Protein AF-A0A161UA12-F1 (afdb_monomer_lite)

Structure (mmCIF, N/CA/C/O backbone):
data_AF-A0A161UA12-F1
#
_entry.id   AF-A0A161UA12-F1
#
loop_
_atom_site.group_PDB
_atom_site.id
_atom_site.type_symbol
_atom_site.label_atom_id
_atom_site.label_alt_id
_atom_site.label_comp_id
_atom_site.label_asym_id
_atom_site.label_entity_id
_atom_site.label_seq_id
_atom_site.pdbx_PDB_ins_code
_atom_site.Cartn_x
_atom_site.Cartn_y
_atom_site.Cartn_z
_atom_site.occupancy
_atom_site.B_iso_or_equiv
_atom_site.auth_seq_id
_atom_site.auth_comp_id
_atom_site.auth_asym_id
_atom_site.auth_atom_id
_atom_site.pdbx_PDB_model_num
ATOM 1 N N . MET A 1 1 ? 6.745 -18.814 -14.468 1.00 60.56 1 MET A N 1
ATOM 2 C CA . MET A 1 1 ? 7.152 -17.561 -15.145 1.00 60.56 1 MET A CA 1
ATOM 3 C C . MET A 1 1 ? 6.214 -16.445 -14.714 1.00 60.56 1 MET A C 1
ATOM 5 O O . MET A 1 1 ? 5.026 -16.714 -14.577 1.00 60.56 1 MET A O 1
ATOM 9 N N . ALA A 1 2 ? 6.720 -15.226 -14.506 1.00 70.38 2 ALA A N 1
ATOM 10 C CA . ALA A 1 2 ? 5.922 -14.068 -14.082 1.00 70.38 2 ALA A CA 1
ATOM 11 C C . ALA A 1 2 ? 4.786 -13.702 -15.065 1.00 70.38 2 A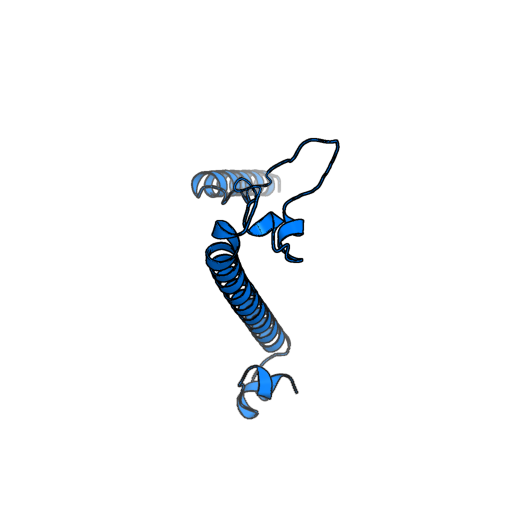LA A C 1
ATOM 13 O O . ALA A 1 2 ? 3.753 -13.177 -14.659 1.00 70.38 2 ALA A O 1
ATOM 14 N N . CYS A 1 3 ? 4.922 -14.073 -16.340 1.00 79.50 3 CYS A N 1
ATOM 15 C CA . CYS A 1 3 ? 3.992 -13.730 -17.418 1.00 79.50 3 CYS A CA 1
ATOM 16 C C . CYS A 1 3 ? 2.568 -14.254 -17.183 1.00 79.50 3 CYS A C 1
ATOM 18 O O . CYS A 1 3 ? 1.611 -13.522 -17.402 1.00 79.50 3 CYS A O 1
ATOM 20 N N . GLY A 1 4 ? 2.418 -15.470 -16.644 1.00 84.75 4 GLY A N 1
ATOM 21 C CA . GLY A 1 4 ? 1.096 -16.026 -16.325 1.00 84.75 4 GLY A CA 1
ATOM 22 C C . GLY A 1 4 ? 0.401 -15.331 -15.150 1.00 84.75 4 GLY A C 1
ATOM 23 O O . GLY A 1 4 ? -0.821 -15.341 -15.073 1.00 84.75 4 GLY A O 1
ATOM 24 N N . ARG A 1 5 ? 1.164 -14.708 -14.242 1.00 84.69 5 ARG A N 1
ATOM 25 C CA . ARG A 1 5 ? 0.614 -13.985 -13.088 1.00 84.69 5 ARG A CA 1
ATOM 26 C C . ARG A 1 5 ? 0.226 -12.547 -13.444 1.00 84.69 5 ARG A C 1
ATOM 28 O O . ARG A 1 5 ? -0.781 -12.063 -12.943 1.00 84.69 5 ARG A O 1
ATOM 35 N N . ILE A 1 6 ? 1.009 -11.905 -14.311 1.00 91.00 6 ILE A N 1
ATOM 36 C CA . ILE A 1 6 ? 0.737 -10.556 -14.830 1.00 91.00 6 ILE A CA 1
ATOM 37 C C . ILE A 1 6 ? -0.346 -10.596 -15.926 1.00 91.00 6 ILE A C 1
ATOM 39 O O . ILE A 1 6 ? -1.076 -9.628 -16.101 1.00 91.00 6 ILE A O 1
ATOM 43 N N . GLY A 1 7 ? -0.491 -11.723 -16.633 1.00 91.06 7 GLY A N 1
ATOM 44 C CA . GLY A 1 7 ? -1.448 -11.878 -17.734 1.00 91.06 7 GLY A CA 1
ATOM 45 C C . GLY A 1 7 ? -0.896 -11.441 -19.093 1.00 91.06 7 GLY A C 1
ATOM 46 O O . GLY A 1 7 ? -1.656 -11.012 -19.955 1.00 91.06 7 GLY A O 1
ATOM 47 N N . LEU A 1 8 ? 0.423 -11.533 -19.292 1.00 90.38 8 LEU A N 1
ATOM 48 C CA . LEU A 1 8 ? 1.071 -11.205 -20.565 1.00 90.38 8 LEU A CA 1
ATOM 49 C C . LEU A 1 8 ? 1.070 -12.421 -21.498 1.00 90.38 8 LEU A C 1
ATOM 51 O O . LEU A 1 8 ? 1.341 -13.543 -21.060 1.00 90.38 8 LEU A O 1
ATOM 55 N N . SER A 1 9 ? 0.809 -12.193 -22.788 1.00 91.31 9 SER A N 1
ATOM 56 C CA . SER A 1 9 ? 0.996 -13.219 -23.817 1.00 91.31 9 SER A CA 1
ATOM 57 C C . SER A 1 9 ? 2.485 -13.493 -24.051 1.00 91.31 9 SER A C 1
ATOM 59 O O . SER A 1 9 ? 3.343 -12.652 -23.774 1.00 91.31 9 SER A O 1
ATOM 61 N N . PHE A 1 10 ? 2.798 -14.688 -24.558 1.00 89.88 10 PHE A N 1
ATOM 62 C CA . PHE A 1 10 ? 4.182 -15.072 -24.844 1.00 89.88 10 PHE A CA 1
ATOM 63 C C . PHE A 1 10 ? 4.803 -14.216 -25.948 1.00 89.88 10 PHE A C 1
ATOM 65 O O . PHE A 1 10 ? 5.930 -13.763 -25.780 1.00 89.88 10 PHE A O 1
ATOM 72 N N . ASP A 1 11 ? 4.063 -13.940 -27.021 1.00 92.19 11 ASP A N 1
ATOM 73 C CA . ASP A 1 11 ? 4.563 -13.124 -28.135 1.00 92.19 11 ASP A CA 1
ATOM 74 C C . ASP A 1 11 ? 4.920 -11.709 -27.661 1.00 92.19 11 ASP A C 1
ATOM 76 O O . ASP A 1 11 ? 6.020 -11.223 -27.905 1.00 92.19 11 ASP A O 1
ATOM 80 N N . TYR A 1 12 ? 4.048 -11.103 -26.849 1.00 91.44 12 TYR A N 1
ATOM 81 C CA . TYR A 1 12 ? 4.285 -9.770 -26.302 1.00 91.44 12 TYR A CA 1
ATOM 82 C C . TYR A 1 12 ? 5.496 -9.721 -25.363 1.00 91.44 12 TYR A C 1
ATOM 84 O O . TYR A 1 12 ? 6.209 -8.725 -25.334 1.00 91.44 12 TYR A O 1
ATOM 92 N N . LEU A 1 13 ? 5.768 -10.789 -24.605 1.00 89.62 13 LEU A N 1
ATOM 93 C CA . LEU A 1 13 ? 6.957 -10.851 -23.754 1.00 89.62 13 LEU A CA 1
ATOM 94 C C . LEU A 1 13 ? 8.250 -10.760 -24.571 1.00 89.62 13 LEU A C 1
ATOM 96 O O . LEU A 1 13 ? 9.179 -10.075 -24.149 1.00 89.62 13 LEU A O 1
ATOM 100 N N . TYR A 1 14 ? 8.322 -11.470 -25.698 1.00 91.38 14 TYR A N 1
ATOM 101 C CA . TYR A 1 14 ? 9.520 -11.488 -26.537 1.00 91.38 14 TYR A CA 1
ATOM 102 C C . TYR A 1 14 ? 9.739 -10.171 -27.290 1.00 91.38 14 TYR A C 1
ATOM 104 O O . TYR A 1 14 ? 10.884 -9.842 -27.594 1.00 91.38 14 TYR A O 1
ATOM 112 N N . ASP A 1 15 ? 8.674 -9.398 -27.513 1.00 95.19 15 ASP A N 1
ATOM 113 C CA . ASP A 1 15 ? 8.747 -8.059 -28.105 1.00 95.19 15 ASP A CA 1
ATOM 114 C C . ASP A 1 15 ? 9.205 -6.977 -27.107 1.00 95.19 15 ASP A C 1
ATOM 116 O O . ASP A 1 15 ? 9.605 -5.880 -27.506 1.00 95.19 15 ASP A O 1
ATOM 120 N N . LEU A 1 16 ? 9.161 -7.256 -25.799 1.00 93.38 16 LEU A N 1
ATOM 121 C CA . LEU A 1 16 ? 9.550 -6.304 -24.762 1.00 93.38 16 LEU A CA 1
ATOM 122 C C . LEU A 1 16 ? 11.060 -6.296 -24.519 1.00 93.38 16 LEU A C 1
ATOM 124 O O . LEU A 1 16 ? 11.725 -7.324 -24.388 1.00 93.38 16 LEU A O 1
ATOM 128 N N . THR A 1 17 ? 11.596 -5.098 -24.305 1.00 95.00 17 THR A N 1
ATOM 129 C CA . THR A 1 17 ? 12.926 -4.950 -23.705 1.00 95.00 17 THR A CA 1
ATOM 130 C C . THR A 1 17 ? 12.890 -5.325 -22.222 1.00 95.00 17 THR A C 1
ATOM 132 O O . THR A 1 17 ? 11.886 -5.123 -21.534 1.00 95.00 17 THR A O 1
ATOM 135 N N . SER A 1 18 ? 14.018 -5.800 -21.685 1.00 91.56 18 SER A N 1
ATOM 136 C CA . SER A 1 18 ? 14.142 -6.149 -20.259 1.00 91.56 18 SER A CA 1
ATOM 137 C C . SER A 1 18 ? 13.724 -5.008 -19.324 1.00 91.56 18 SER A C 1
ATOM 139 O O . SER A 1 18 ? 13.073 -5.246 -18.309 1.00 91.56 18 SER A O 1
ATOM 141 N N . ARG A 1 19 ? 14.032 -3.757 -19.695 1.00 94.25 19 ARG A N 1
ATOM 142 C CA . ARG A 1 19 ? 13.614 -2.557 -18.957 1.00 94.25 19 ARG A CA 1
ATOM 143 C C . ARG A 1 19 ? 12.097 -2.375 -18.960 1.00 94.25 19 ARG A C 1
ATOM 145 O O . ARG A 1 19 ? 11.522 -2.116 -17.911 1.00 94.25 19 ARG A O 1
ATOM 152 N N . GLN A 1 20 ? 11.449 -2.505 -20.118 1.00 94.81 20 GLN A N 1
ATOM 153 C CA . GLN A 1 20 ? 9.991 -2.381 -20.204 1.00 94.81 20 GLN A CA 1
ATOM 154 C C . GLN A 1 20 ? 9.300 -3.475 -19.390 1.00 94.81 20 GLN A C 1
ATOM 156 O O . GLN A 1 20 ? 8.356 -3.185 -18.661 1.00 94.81 20 GLN A O 1
ATOM 161 N N . PHE A 1 21 ? 9.806 -4.708 -19.461 1.00 93.38 21 PHE A N 1
ATOM 162 C CA . PHE A 1 21 ? 9.282 -5.802 -18.656 1.00 93.38 21 PHE A CA 1
ATOM 163 C C . PHE A 1 21 ? 9.434 -5.536 -17.150 1.00 93.38 21 PHE A C 1
ATOM 165 O O . PHE A 1 21 ? 8.463 -5.712 -16.418 1.00 93.38 21 PHE A O 1
ATOM 172 N N . SER A 1 22 ? 10.598 -5.048 -16.697 1.00 93.25 22 SER A N 1
ATOM 173 C CA . SER A 1 22 ? 10.809 -4.665 -15.291 1.00 93.25 22 SER A CA 1
ATOM 174 C C . SER A 1 22 ? 9.802 -3.609 -14.843 1.00 93.25 22 SER A C 1
ATOM 176 O O . SER A 1 22 ? 9.120 -3.807 -13.847 1.00 93.25 22 SER A O 1
ATOM 178 N N . ASN A 1 23 ? 9.623 -2.543 -15.627 1.00 95.25 23 ASN A N 1
ATOM 179 C CA . ASN A 1 23 ? 8.679 -1.475 -15.293 1.00 95.25 23 ASN A CA 1
ATOM 180 C C . ASN A 1 23 ? 7.231 -1.988 -15.180 1.00 95.25 23 ASN A C 1
ATOM 182 O O . ASN A 1 23 ? 6.496 -1.581 -14.282 1.00 95.25 23 ASN A O 1
ATOM 186 N N . ILE A 1 24 ? 6.814 -2.889 -16.081 1.00 94.44 24 ILE A N 1
ATOM 187 C CA . ILE A 1 24 ? 5.486 -3.520 -16.031 1.00 94.44 24 ILE A CA 1
ATOM 188 C C . ILE A 1 24 ? 5.354 -4.383 -14.776 1.00 94.44 24 ILE A C 1
ATOM 190 O O . ILE A 1 24 ? 4.337 -4.317 -14.086 1.00 94.44 24 ILE A O 1
ATOM 194 N N . GLN A 1 25 ? 6.370 -5.193 -14.480 1.00 94.00 25 GLN A N 1
ATOM 195 C CA . GLN A 1 25 ? 6.389 -6.051 -13.302 1.00 94.00 25 GLN A CA 1
ATOM 196 C C . GLN A 1 25 ? 6.306 -5.229 -12.010 1.00 94.00 25 GLN A C 1
ATOM 198 O O . GLN A 1 25 ? 5.517 -5.571 -11.130 1.00 94.00 25 GLN A O 1
ATOM 203 N N . ASP A 1 26 ? 7.066 -4.142 -11.908 1.00 95.50 26 ASP A N 1
ATOM 204 C CA . ASP A 1 26 ? 7.079 -3.263 -10.738 1.00 95.50 26 ASP A CA 1
ATOM 205 C C . ASP A 1 26 ? 5.723 -2.575 -10.551 1.00 95.50 26 ASP A C 1
ATOM 207 O O . ASP A 1 26 ? 5.157 -2.609 -9.457 1.00 95.50 26 ASP A O 1
ATOM 211 N N . GLY A 1 27 ? 5.137 -2.047 -11.631 1.00 95.31 27 GLY A N 1
ATOM 212 C CA . GLY A 1 27 ? 3.793 -1.468 -11.600 1.00 95.31 27 GLY A CA 1
ATOM 213 C C . GLY A 1 27 ? 2.713 -2.483 -11.210 1.00 95.31 27 GLY A C 1
ATOM 214 O O . GLY A 1 27 ? 1.813 -2.171 -10.428 1.00 95.31 27 GLY A O 1
ATOM 215 N N . TRP A 1 28 ? 2.812 -3.721 -11.703 1.00 95.38 28 TRP A N 1
ATOM 216 C CA . TRP A 1 28 ? 1.888 -4.795 -11.337 1.00 95.38 28 TRP A CA 1
ATOM 217 C C . TRP A 1 28 ? 2.015 -5.176 -9.857 1.00 95.38 28 TRP A C 1
ATOM 219 O O . TRP A 1 28 ? 1.001 -5.285 -9.168 1.00 95.38 28 TRP A O 1
ATOM 229 N N . ASN A 1 29 ? 3.243 -5.321 -9.352 1.00 94.12 29 ASN A N 1
ATOM 230 C CA . ASN A 1 29 ? 3.502 -5.617 -7.943 1.00 94.12 29 ASN A CA 1
ATOM 231 C C . ASN A 1 29 ? 2.950 -4.514 -7.031 1.00 94.12 29 ASN A C 1
ATOM 233 O O . ASN A 1 29 ? 2.245 -4.822 -6.072 1.00 94.12 29 ASN A O 1
ATOM 237 N N . ALA A 1 30 ? 3.205 -3.246 -7.363 1.00 95.25 30 ALA A N 1
ATOM 238 C CA . ALA A 1 30 ? 2.704 -2.104 -6.602 1.00 95.25 30 ALA A CA 1
ATOM 239 C C . ALA A 1 30 ? 1.167 -2.068 -6.567 1.00 95.25 30 ALA A C 1
ATOM 241 O O . ALA A 1 30 ? 0.569 -1.870 -5.510 1.00 95.25 30 ALA A O 1
ATOM 242 N N . ASN A 1 31 ? 0.508 -2.326 -7.701 1.00 95.88 31 ASN A N 1
ATOM 243 C CA . ASN A 1 31 ? -0.953 -2.402 -7.760 1.00 95.88 31 ASN A CA 1
ATOM 244 C C . ASN A 1 31 ? -1.499 -3.573 -6.925 1.00 95.88 31 ASN A C 1
ATOM 246 O O . ASN A 1 31 ? -2.471 -3.420 -6.187 1.00 95.88 31 ASN A O 1
ATOM 250 N N . GLN A 1 32 ? -0.860 -4.742 -6.999 1.00 95.00 32 GLN A N 1
ATOM 251 C CA . GLN A 1 32 ? -1.259 -5.911 -6.216 1.00 95.00 32 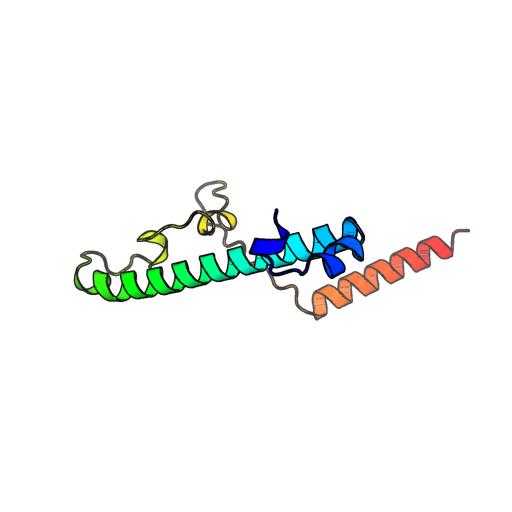GLN A CA 1
ATOM 252 C C . GLN A 1 32 ? -1.102 -5.669 -4.709 1.00 95.00 32 GLN A C 1
ATOM 254 O O . GLN A 1 32 ? -1.960 -6.076 -3.918 1.00 95.00 32 GLN A O 1
ATOM 259 N N . GLU A 1 33 ? -0.020 -5.006 -4.304 1.00 94.94 33 GLU A N 1
ATOM 260 C CA . GLU A 1 33 ? 0.211 -4.605 -2.921 1.00 94.94 33 GLU A CA 1
ATOM 261 C C . GLU A 1 33 ? -0.860 -3.615 -2.455 1.00 94.94 33 GLU A C 1
ATOM 263 O O . GLU A 1 33 ? -1.462 -3.831 -1.404 1.00 94.94 33 GLU A O 1
ATOM 268 N N . LEU A 1 34 ? -1.170 -2.593 -3.260 1.00 95.25 34 LEU A N 1
ATOM 269 C CA . LEU A 1 34 ? -2.222 -1.619 -2.967 1.00 95.25 34 LEU A CA 1
ATOM 270 C C . LEU A 1 34 ? -3.576 -2.306 -2.771 1.00 95.25 34 LEU A C 1
ATOM 272 O O . LEU A 1 34 ? -4.215 -2.101 -1.744 1.00 95.25 34 LEU A O 1
ATOM 276 N N . GLN A 1 35 ? -3.987 -3.177 -3.696 1.00 96.44 35 GLN A N 1
ATOM 277 C CA . GLN A 1 35 ? -5.246 -3.922 -3.581 1.00 96.44 35 GLN A CA 1
ATOM 278 C C . GLN A 1 35 ? -5.295 -4.780 -2.315 1.00 96.44 35 GLN A C 1
ATOM 280 O O . GLN A 1 35 ? -6.318 -4.831 -1.630 1.00 96.44 35 GLN A O 1
ATOM 285 N N . THR A 1 36 ? -4.178 -5.429 -1.983 1.00 95.75 36 THR A N 1
ATOM 286 C CA . THR A 1 36 ? -4.064 -6.244 -0.770 1.00 95.75 36 THR A CA 1
ATOM 287 C C . THR A 1 36 ? -4.222 -5.372 0.472 1.00 95.75 36 THR A C 1
ATOM 289 O O . THR A 1 36 ? -5.050 -5.683 1.327 1.00 95.75 36 THR A O 1
ATOM 292 N N . LYS A 1 37 ? -3.502 -4.246 0.547 1.00 95.44 37 LYS A N 1
ATOM 293 C CA . LYS A 1 37 ? -3.618 -3.277 1.644 1.00 95.44 37 LYS A CA 1
ATOM 294 C C . LYS A 1 37 ? -5.050 -2.763 1.771 1.00 95.44 37 LYS A C 1
ATOM 296 O O . LYS A 1 37 ? -5.624 -2.863 2.847 1.00 95.44 37 LYS A O 1
ATOM 301 N N . THR A 1 38 ? -5.680 -2.322 0.681 1.00 96.12 38 THR A N 1
ATOM 302 C CA . THR A 1 38 ? -7.078 -1.857 0.685 1.00 96.12 38 THR A CA 1
ATOM 303 C C . THR A 1 38 ? -8.046 -2.923 1.200 1.00 96.12 38 THR A C 1
ATOM 305 O O . THR A 1 38 ? -8.914 -2.613 2.014 1.00 96.12 38 THR A O 1
ATOM 308 N N . SER A 1 39 ? -7.898 -4.181 0.776 1.00 97.56 39 SER A N 1
ATOM 309 C CA . SER A 1 39 ? -8.734 -5.281 1.275 1.00 97.56 39 SER A CA 1
ATOM 310 C C . SER A 1 39 ? -8.575 -5.478 2.786 1.00 97.56 39 SER A C 1
ATOM 312 O O . SER A 1 39 ? -9.555 -5.728 3.495 1.00 97.56 39 SER A O 1
ATOM 314 N N . TRP A 1 40 ? -7.351 -5.361 3.297 1.00 96.56 40 TRP A N 1
ATOM 315 C CA . TRP A 1 40 ? -7.074 -5.451 4.727 1.00 96.56 40 TRP A CA 1
ATOM 316 C C . TRP A 1 40 ? -7.614 -4.249 5.503 1.00 96.56 40 TRP A C 1
ATOM 318 O O . TRP A 1 40 ? -8.178 -4.441 6.577 1.00 96.56 40 TRP A O 1
ATOM 328 N N . GLU A 1 41 ? -7.564 -3.042 4.939 1.00 95.88 41 GLU A N 1
ATOM 329 C CA . GLU A 1 41 ? -8.204 -1.856 5.523 1.00 95.88 41 GLU A CA 1
ATOM 330 C C . GLU A 1 41 ? -9.722 -2.007 5.626 1.00 95.88 41 GLU A C 1
ATOM 332 O O . GLU A 1 41 ? -10.314 -1.748 6.672 1.00 95.88 41 GLU A O 1
ATOM 337 N N . GLN A 1 42 ? -10.374 -2.487 4.567 1.00 96.50 42 GLN A N 1
ATOM 338 C CA . GLN A 1 42 ? -11.814 -2.759 4.589 1.00 96.50 42 GLN A CA 1
ATOM 339 C C . GLN A 1 42 ? -12.166 -3.800 5.657 1.00 96.50 42 GLN A C 1
ATOM 341 O O . GLN A 1 42 ? -13.133 -3.636 6.404 1.00 96.50 42 GLN A O 1
ATOM 346 N N . THR A 1 43 ? -11.344 -4.844 5.774 1.00 97.00 43 THR A N 1
ATOM 347 C CA . THR A 1 43 ? -11.497 -5.881 6.802 1.00 97.00 43 THR A CA 1
ATOM 348 C C . THR A 1 43 ? -11.318 -5.302 8.204 1.00 97.00 43 THR A C 1
ATOM 350 O O . THR A 1 43 ? -12.097 -5.621 9.100 1.00 97.00 43 THR A O 1
ATOM 353 N N . ARG A 1 44 ? -10.344 -4.408 8.395 1.00 96.06 44 ARG A N 1
ATOM 354 C CA . ARG A 1 44 ? -10.103 -3.692 9.652 1.00 96.06 44 ARG A CA 1
ATOM 355 C C . ARG A 1 44 ? -11.303 -2.843 10.067 1.00 96.06 44 ARG A C 1
ATOM 357 O O . ARG A 1 44 ? -11.712 -2.899 11.224 1.00 96.06 44 ARG A O 1
ATOM 364 N N . MET A 1 45 ? -11.915 -2.129 9.125 1.00 94.88 45 MET A N 1
ATOM 365 C CA . MET A 1 45 ? -13.132 -1.348 9.376 1.00 94.88 45 MET A CA 1
ATOM 366 C C . MET A 1 45 ? -14.324 -2.239 9.748 1.00 94.88 45 MET A C 1
ATOM 368 O O . MET A 1 45 ? -15.088 -1.912 10.657 1.00 94.88 45 MET A O 1
ATOM 372 N N . LEU A 1 46 ? -14.471 -3.390 9.086 1.00 96.81 46 LEU A N 1
ATOM 373 C CA . LEU A 1 46 ? -15.512 -4.363 9.416 1.00 96.81 46 LEU A CA 1
ATOM 374 C C . LEU A 1 46 ? -15.304 -4.962 10.815 1.00 96.81 46 LEU A C 1
ATOM 376 O O . LEU A 1 46 ? -16.242 -5.033 11.607 1.00 96.81 46 LEU A O 1
ATOM 380 N N . TYR A 1 47 ? -14.074 -5.372 11.121 1.00 95.38 47 TYR A N 1
ATOM 381 C CA . TYR A 1 47 ? -13.675 -5.899 12.425 1.00 95.38 47 TYR A CA 1
ATOM 382 C C . TYR A 1 47 ? -13.993 -4.904 13.547 1.00 95.38 47 TYR A C 1
ATOM 384 O O . TYR A 1 47 ? -14.618 -5.266 14.545 1.00 95.38 47 TYR A O 1
ATOM 392 N N . ASP A 1 48 ? -13.631 -3.638 13.349 1.00 95.00 48 ASP A N 1
ATOM 393 C CA . ASP A 1 48 ? -13.904 -2.555 14.285 1.00 95.00 48 ASP A CA 1
ATOM 394 C C . ASP A 1 48 ? -15.412 -2.368 14.522 1.00 95.00 48 ASP A C 1
ATOM 396 O O . ASP A 1 48 ? -15.856 -2.340 15.670 1.00 95.00 48 ASP A O 1
ATOM 400 N N . ALA A 1 49 ? -16.226 -2.358 13.461 1.00 93.88 49 ALA A N 1
ATOM 401 C CA . ALA A 1 49 ? -17.682 -2.263 13.580 1.00 93.88 49 ALA A CA 1
ATOM 402 C C . ALA A 1 49 ? -18.293 -3.409 14.411 1.00 93.88 49 ALA A C 1
ATOM 404 O O . ALA A 1 49 ? -19.224 -3.184 15.188 1.00 93.88 49 ALA A O 1
ATOM 405 N N . VAL A 1 50 ? -17.757 -4.626 14.278 1.00 95.88 50 VAL A N 1
ATOM 406 C CA . VAL A 1 50 ? -18.242 -5.816 14.994 1.00 95.88 50 VAL A CA 1
ATOM 407 C C . VAL A 1 50 ? -17.792 -5.834 16.457 1.00 95.88 50 VAL A C 1
ATOM 409 O O . VAL A 1 50 ? -18.562 -6.228 17.332 1.00 95.88 50 VAL A O 1
ATOM 412 N N . ILE A 1 51 ? -16.564 -5.407 16.757 1.00 94.56 51 ILE A N 1
ATOM 413 C CA . ILE A 1 51 ? -15.969 -5.558 18.097 1.00 94.56 51 ILE A CA 1
ATOM 414 C C . ILE A 1 51 ? -16.207 -4.358 19.008 1.00 94.56 51 ILE A C 1
ATOM 416 O O . ILE A 1 51 ? -16.254 -4.516 20.230 1.00 94.56 51 ILE A O 1
ATOM 420 N N . ARG A 1 52 ? -16.453 -3.173 18.448 1.00 92.94 52 ARG A N 1
ATOM 421 C CA . ARG A 1 52 ? -16.760 -1.951 19.202 1.00 92.94 52 ARG A CA 1
ATOM 422 C C . ARG A 1 52 ? -17.845 -2.082 20.286 1.00 92.94 52 ARG A C 1
ATOM 424 O O . ARG A 1 52 ? -17.630 -1.522 21.362 1.00 92.94 52 ARG A O 1
ATOM 431 N N . PRO A 1 53 ? -18.970 -2.807 20.109 1.00 93.75 53 PRO A N 1
ATOM 432 C CA . PRO A 1 53 ? -19.936 -3.004 21.197 1.00 93.75 53 PRO A CA 1
ATOM 433 C C . PRO A 1 53 ? -19.417 -3.883 22.347 1.00 93.75 53 PRO A C 1
ATOM 435 O O . PRO A 1 53 ? -19.941 -3.798 23.456 1.00 93.75 53 PRO A O 1
ATOM 438 N N . HIS A 1 54 ? -18.395 -4.706 22.107 1.00 93.88 54 HIS A N 1
ATOM 439 C CA . HIS A 1 54 ? -17.835 -5.654 23.075 1.00 93.88 54 HIS A CA 1
ATOM 440 C C . HIS A 1 54 ? -16.556 -5.147 23.761 1.00 93.88 54 HIS A C 1
ATOM 442 O O . HIS A 1 54 ? -16.069 -5.773 24.705 1.00 93.88 54 HIS A O 1
ATOM 448 N N . LEU A 1 55 ? -16.017 -4.009 23.321 1.00 92.00 55 LEU A N 1
ATOM 449 C CA . LEU A 1 55 ? -14.855 -3.368 23.927 1.00 92.00 55 LEU A CA 1
ATOM 450 C C . LEU A 1 55 ? -15.233 -2.620 25.210 1.00 92.00 55 LEU A C 1
ATOM 452 O O . LEU A 1 55 ? -16.162 -1.811 25.232 1.00 92.00 55 LEU A O 1
ATOM 456 N N . LYS A 1 56 ? -14.460 -2.863 26.277 1.00 88.50 56 LYS A N 1
ATOM 457 C CA . LYS A 1 56 ? -14.539 -2.086 27.527 1.00 88.50 56 LYS A CA 1
ATOM 458 C C . LYS A 1 56 ? -14.070 -0.646 27.306 1.00 88.50 56 LYS A C 1
ATOM 460 O O . LYS A 1 56 ? -14.756 0.287 27.708 1.00 88.50 56 LYS A O 1
ATOM 465 N N . ASP A 1 57 ? -12.953 -0.492 26.595 1.00 86.06 57 ASP A N 1
ATOM 466 C CA 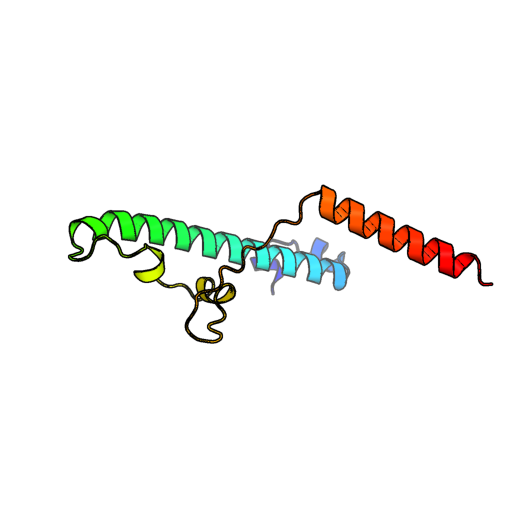. ASP A 1 57 ? -12.379 0.803 26.232 1.00 86.06 57 ASP A CA 1
ATOM 467 C C . ASP A 1 57 ? -12.741 1.150 24.789 1.00 86.06 57 ASP A C 1
ATOM 469 O O . ASP A 1 57 ? -12.209 0.568 23.844 1.00 86.06 57 ASP A O 1
ATOM 473 N N . LYS A 1 58 ? -13.644 2.118 24.615 1.00 84.00 58 LYS A N 1
ATOM 474 C CA . LYS A 1 58 ? -14.135 2.550 23.293 1.00 84.00 58 LYS A CA 1
ATOM 475 C C . LYS A 1 58 ? -13.256 3.598 22.607 1.00 84.00 58 LYS A C 1
ATOM 477 O O . LYS A 1 58 ? -13.544 3.973 21.479 1.00 84.00 58 LYS A O 1
ATOM 482 N N . ASN A 1 59 ? -12.201 4.057 23.279 1.00 86.88 59 ASN A N 1
ATOM 483 C CA . ASN A 1 59 ? -11.306 5.100 22.772 1.00 86.88 59 ASN A CA 1
ATOM 484 C C . ASN A 1 59 ? -10.163 4.550 21.900 1.00 86.88 59 ASN A C 1
ATOM 486 O O . ASN A 1 59 ? -9.413 5.340 21.340 1.00 86.88 59 ASN A O 1
ATOM 490 N N . LYS A 1 60 ? -10.001 3.221 21.802 1.00 86.75 60 LYS A N 1
ATOM 491 C CA . LYS A 1 60 ? -8.960 2.606 20.966 1.00 86.75 60 LYS A CA 1
ATOM 492 C C . LYS A 1 60 ? -9.300 2.762 19.488 1.00 86.75 60 LYS A C 1
ATOM 494 O O . LYS A 1 60 ? -10.435 2.495 19.088 1.00 86.75 60 LYS A O 1
ATOM 499 N N . SER A 1 61 ? -8.316 3.160 18.686 1.00 87.44 61 SER A N 1
ATOM 500 C CA . SER A 1 61 ? -8.470 3.246 17.237 1.00 87.44 61 SER A CA 1
ATOM 501 C C . SER A 1 61 ? -8.488 1.851 16.609 1.00 87.44 61 SER A C 1
ATOM 503 O O . SER A 1 61 ? -7.916 0.903 17.148 1.00 87.44 61 SER A O 1
ATOM 505 N N . ALA A 1 62 ? -9.093 1.718 15.427 1.00 89.12 62 ALA A N 1
ATOM 506 C CA . ALA A 1 62 ? -9.070 0.470 14.663 1.00 89.12 62 ALA A CA 1
ATOM 507 C C . ALA A 1 62 ? -7.632 0.006 14.345 1.00 89.12 62 ALA A C 1
ATOM 509 O O . ALA A 1 62 ? -7.380 -1.197 14.289 1.00 89.12 62 ALA A O 1
ATOM 510 N N . ARG A 1 63 ? -6.688 0.950 14.196 1.00 89.69 63 ARG A N 1
ATOM 511 C CA . ARG A 1 63 ? -5.256 0.664 13.992 1.00 89.69 63 ARG A CA 1
ATOM 512 C C . ARG A 1 63 ? -4.590 0.050 15.225 1.00 89.69 63 ARG A C 1
ATOM 514 O O . ARG A 1 63 ? -3.815 -0.885 15.084 1.00 89.69 63 ARG A O 1
ATOM 521 N N . ASP A 1 64 ? -4.964 0.500 16.422 1.00 89.06 64 ASP A N 1
ATOM 522 C CA . ASP A 1 64 ? -4.442 -0.054 17.682 1.00 89.06 64 ASP A CA 1
ATOM 523 C C . ASP A 1 64 ? -4.977 -1.468 17.942 1.00 89.06 64 ASP A C 1
ATOM 525 O O . ASP A 1 64 ? -4.336 -2.290 18.596 1.00 89.06 64 ASP A O 1
ATOM 529 N N . LEU A 1 65 ? -6.199 -1.738 17.473 1.00 89.81 65 LEU A N 1
ATOM 530 C CA . LEU A 1 65 ? -6.861 -3.029 17.640 1.00 89.81 65 LEU A CA 1
ATOM 531 C C . LEU A 1 65 ? -6.355 -4.081 16.647 1.00 89.81 65 LEU A C 1
ATOM 533 O O . LEU A 1 65 ? -6.320 -5.263 16.987 1.00 89.81 65 LEU A O 1
ATOM 537 N N . LEU A 1 66 ? -6.009 -3.659 15.430 1.00 91.88 66 LEU A N 1
ATOM 538 C CA . LEU A 1 66 ? -5.534 -4.519 14.352 1.00 91.88 66 LEU A CA 1
ATOM 539 C C . LEU A 1 66 ? -4.350 -3.837 13.631 1.00 91.88 66 LEU A C 1
ATOM 541 O O . LEU A 1 66 ? -4.553 -3.196 12.590 1.00 91.88 66 LEU A O 1
ATOM 545 N N . PRO A 1 67 ? -3.132 -3.946 14.196 1.00 91.62 67 PRO A N 1
ATOM 546 C CA . PRO A 1 67 ? -1.940 -3.332 13.626 1.00 91.62 67 PRO A CA 1
ATOM 547 C C . PRO A 1 67 ? -1.471 -4.100 12.388 1.00 91.62 67 PRO A C 1
ATOM 549 O O . PRO A 1 67 ? -1.405 -5.335 12.394 1.00 91.62 67 PRO A O 1
ATOM 552 N N . PHE A 1 68 ? -1.127 -3.371 11.329 1.00 92.69 68 PHE A N 1
ATOM 553 C CA . PHE A 1 68 ? -0.559 -3.926 10.105 1.00 92.69 68 PHE A CA 1
ATOM 554 C C . PHE A 1 68 ? 0.895 -3.489 9.912 1.00 92.69 68 PHE A C 1
ATOM 556 O O . PHE A 1 68 ? 1.276 -2.405 10.345 1.00 92.69 68 PHE A O 1
ATOM 563 N N . PRO A 1 69 ? 1.712 -4.287 9.197 1.00 88.00 69 PRO A N 1
ATOM 564 C CA . PRO A 1 69 ? 3.138 -3.997 9.030 1.00 88.00 69 PRO A CA 1
ATOM 565 C C . PRO A 1 69 ? 3.419 -2.684 8.285 1.00 88.00 69 PRO A C 1
ATOM 567 O O . PRO A 1 69 ? 4.521 -2.162 8.373 1.00 88.00 69 PRO A O 1
ATOM 570 N N . TRP A 1 70 ? 2.442 -2.144 7.547 1.00 86.88 70 TRP A N 1
ATOM 571 C CA . TRP A 1 70 ? 2.582 -0.862 6.853 1.00 86.88 70 TRP A CA 1
ATOM 572 C C . TRP A 1 70 ? 2.118 0.352 7.662 1.00 86.88 70 TRP A C 1
ATOM 574 O O . TRP A 1 70 ? 2.273 1.470 7.177 1.00 86.88 70 TRP A O 1
ATOM 584 N N . ASP A 1 71 ? 1.574 0.164 8.866 1.00 85.94 71 ASP A N 1
ATOM 585 C CA . ASP A 1 71 ? 1.246 1.281 9.758 1.00 85.94 71 ASP A CA 1
ATOM 586 C C . ASP A 1 71 ? 2.515 1.848 10.438 1.00 85.94 71 ASP A C 1
ATOM 588 O O . ASP A 1 71 ? 2.563 3.032 10.767 1.00 85.94 71 ASP A O 1
ATOM 592 N N . ASP A 1 72 ? 3.572 1.036 10.569 1.00 75.19 72 ASP A N 1
ATOM 593 C CA . ASP A 1 72 ? 4.839 1.410 11.221 1.00 75.19 72 ASP A CA 1
ATOM 594 C C . ASP A 1 72 ? 5.727 2.322 10.356 1.00 75.19 72 ASP A C 1
ATOM 596 O O . ASP A 1 72 ? 6.633 2.989 10.856 1.00 75.19 72 ASP A O 1
ATOM 600 N N . HIS A 1 73 ? 5.470 2.403 9.047 1.00 56.72 73 HIS A N 1
ATOM 601 C CA . HIS A 1 73 ? 6.284 3.201 8.123 1.00 56.72 73 HIS A CA 1
ATOM 602 C C . HIS A 1 73 ? 6.068 4.722 8.237 1.00 56.72 73 HIS A C 1
ATOM 604 O O . HIS A 1 73 ? 6.707 5.471 7.503 1.00 56.72 73 HIS A O 1
ATOM 610 N N . GLY A 1 74 ? 5.210 5.179 9.155 1.00 49.03 74 GLY A N 1
ATOM 611 C CA . GLY A 1 74 ? 4.985 6.598 9.457 1.00 49.03 74 GLY A CA 1
ATOM 612 C C . GLY A 1 74 ? 5.272 7.001 10.907 1.00 49.03 74 GLY A C 1
ATOM 613 O O . GLY A 1 74 ? 5.021 8.147 11.264 1.00 49.03 74 GLY A O 1
ATOM 614 N N . LEU A 1 75 ? 5.769 6.085 11.747 1.00 46.69 75 LEU A N 1
ATOM 615 C CA . LEU A 1 75 ? 6.038 6.339 13.165 1.00 46.69 75 LEU A CA 1
ATOM 616 C C . LEU A 1 75 ? 7.490 5.987 13.494 1.00 46.69 75 LEU A C 1
ATOM 618 O O . LEU A 1 75 ? 7.803 4.874 13.913 1.00 46.69 75 LEU A O 1
ATOM 622 N N . GLN A 1 76 ? 8.394 6.954 13.338 1.00 40.31 76 GLN A N 1
ATOM 623 C CA . GLN A 1 76 ? 9.669 6.887 14.046 1.00 40.31 76 GLN A CA 1
ATOM 624 C C . GLN A 1 76 ? 9.438 7.379 15.475 1.00 40.31 76 GLN A C 1
ATOM 626 O O . GLN A 1 76 ? 9.166 8.553 15.701 1.00 40.31 76 GLN A O 1
ATOM 631 N N . ILE A 1 77 ? 9.537 6.472 16.449 1.00 45.16 77 ILE A N 1
ATOM 632 C CA . ILE A 1 77 ? 9.660 6.857 17.856 1.00 45.16 77 ILE A CA 1
ATOM 633 C C . ILE A 1 77 ? 11.115 7.279 18.067 1.00 45.16 77 ILE A C 1
ATOM 635 O O . ILE A 1 77 ? 11.982 6.457 18.362 1.00 45.16 77 ILE A O 1
ATOM 639 N N . CYS A 1 78 ? 11.384 8.563 17.891 1.00 39.25 78 CYS A N 1
ATOM 640 C CA . CYS A 1 78 ? 12.535 9.237 18.470 1.00 39.25 78 CYS A CA 1
ATOM 641 C C . CYS A 1 78 ? 12.020 10.008 19.694 1.00 39.25 78 CYS A C 1
ATOM 643 O O . CYS A 1 78 ? 11.210 10.913 19.563 1.00 39.25 78 CYS A O 1
ATOM 645 N N . ASP A 1 79 ? 12.441 9.586 20.889 1.00 41.50 79 ASP A N 1
ATOM 646 C CA . ASP A 1 79 ? 12.215 10.268 22.170 1.00 41.50 79 ASP A CA 1
ATOM 647 C C . ASP A 1 79 ? 10.756 10.625 22.529 1.00 41.50 79 ASP A C 1
ATOM 649 O O . ASP A 1 79 ? 10.366 11.781 22.489 1.00 41.50 79 ASP A O 1
ATOM 653 N N . ASN A 1 80 ? 9.973 9.637 22.993 1.00 53.06 80 ASN A N 1
ATOM 654 C CA . ASN A 1 80 ? 8.709 9.793 23.752 1.00 53.06 80 ASN A CA 1
ATOM 655 C C . ASN A 1 80 ? 7.610 10.736 23.206 1.00 53.06 80 ASN A C 1
ATOM 657 O O . ASN A 1 80 ? 6.585 10.904 23.868 1.00 53.06 80 ASN A O 1
ATOM 661 N N . GLU A 1 81 ? 7.748 11.277 22.003 1.00 49.66 81 GLU A N 1
ATOM 662 C CA . GLU A 1 81 ? 6.739 12.086 21.336 1.00 49.66 81 GLU A CA 1
ATOM 663 C C . GLU A 1 81 ? 6.420 11.478 19.969 1.00 49.66 81 GLU A C 1
ATOM 665 O O . GLU A 1 81 ? 7.296 11.109 19.190 1.00 49.66 81 GLU A O 1
ATOM 670 N N . VAL A 1 82 ? 5.124 11.327 19.695 1.00 44.47 82 VAL A N 1
ATOM 671 C CA . VAL A 1 82 ? 4.627 10.846 18.406 1.00 44.47 82 VAL A CA 1
ATOM 672 C C . VAL A 1 82 ? 4.764 11.986 17.401 1.00 44.47 82 VAL A C 1
ATOM 674 O O . VAL A 1 82 ? 3.979 12.934 17.444 1.00 44.47 82 VAL A O 1
ATOM 677 N N . GLN A 1 83 ? 5.737 11.905 16.492 1.00 43.38 83 GLN A N 1
ATOM 678 C CA . GLN A 1 83 ? 5.755 12.772 15.318 1.00 43.38 83 GLN A CA 1
ATOM 679 C C . GLN A 1 83 ? 4.875 12.165 14.227 1.00 43.38 83 GLN A C 1
ATOM 681 O O . GLN A 1 83 ? 5.128 11.068 13.732 1.00 43.38 83 GLN A O 1
ATOM 686 N N . ILE A 1 84 ? 3.815 12.889 13.873 1.00 47.12 84 ILE A N 1
ATOM 687 C CA . ILE A 1 84 ? 3.013 12.609 12.688 1.00 47.12 84 ILE A CA 1
ATOM 688 C C . ILE A 1 84 ? 3.847 13.081 11.498 1.00 47.12 84 ILE A C 1
ATOM 690 O O . ILE A 1 84 ? 3.973 14.280 11.263 1.00 47.12 84 ILE A O 1
ATOM 694 N N . CYS A 1 85 ? 4.455 12.150 10.767 1.00 45.72 85 CYS A N 1
ATOM 695 C CA . CYS A 1 85 ? 4.955 12.445 9.432 1.00 45.72 85 CYS A CA 1
ATOM 696 C C . CYS A 1 85 ? 3.760 12.377 8.487 1.00 45.72 85 CYS A C 1
ATOM 698 O O . CYS A 1 85 ? 3.487 11.338 7.880 1.00 45.72 85 CYS A O 1
ATOM 700 N N . ASP A 1 86 ? 3.014 13.474 8.399 1.00 41.97 86 ASP A N 1
ATOM 701 C CA . ASP A 1 86 ? 2.165 13.678 7.241 1.00 41.97 86 ASP A CA 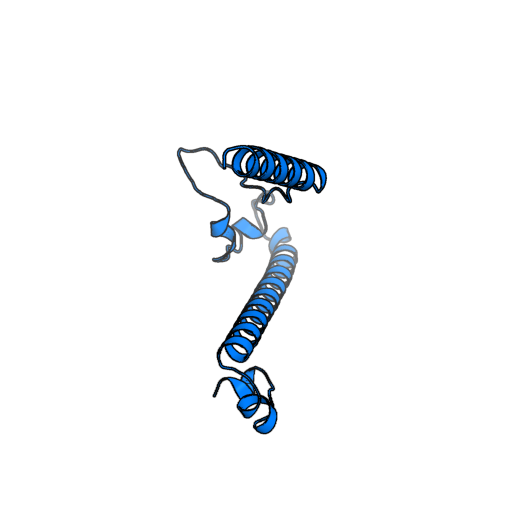1
ATOM 702 C C . ASP A 1 86 ? 3.098 13.597 6.028 1.00 41.97 86 ASP A C 1
ATOM 704 O O . ASP A 1 86 ? 4.117 14.288 5.964 1.00 41.97 86 ASP A O 1
ATOM 708 N N . ASN A 1 87 ? 2.805 12.699 5.083 1.00 52.56 87 ASN A N 1
ATOM 709 C CA . ASN A 1 87 ? 3.301 12.908 3.733 1.00 52.56 87 ASN A CA 1
ATOM 710 C C . ASN A 1 87 ? 2.667 14.230 3.309 1.00 52.56 87 ASN A C 1
ATOM 712 O O . ASN A 1 87 ? 1.510 14.240 2.891 1.00 52.56 87 ASN A O 1
ATOM 716 N N . GLU A 1 88 ? 3.380 15.335 3.514 1.00 53.94 88 GLU A N 1
ATOM 717 C CA . GLU A 1 88 ? 3.064 16.607 2.893 1.00 53.94 88 GLU A CA 1
ATOM 718 C C . GLU A 1 88 ? 3.022 16.309 1.397 1.00 53.94 88 GLU A C 1
ATOM 720 O O . GLU A 1 88 ? 4.049 16.146 0.733 1.00 53.94 88 GLU A O 1
ATOM 725 N N . GLU A 1 89 ? 1.810 16.156 0.865 1.00 55.66 89 GLU A N 1
ATOM 726 C CA . GLU A 1 89 ? 1.561 16.424 -0.537 1.00 55.66 89 GLU A CA 1
ATOM 727 C C . GLU A 1 89 ? 1.986 17.879 -0.726 1.00 55.66 89 GLU A C 1
ATOM 729 O O . GLU A 1 89 ? 1.206 18.792 -0.462 1.00 55.66 89 GLU A O 1
ATOM 734 N N . LEU A 1 90 ? 3.267 18.080 -1.067 1.00 58.97 90 LEU A N 1
ATOM 735 C CA . LEU A 1 90 ? 3.829 19.391 -1.363 1.00 58.97 90 LEU A CA 1
ATOM 736 C C . LEU A 1 90 ? 2.853 20.076 -2.303 1.00 58.97 90 LEU A C 1
ATOM 738 O O . LEU A 1 90 ? 2.539 19.545 -3.378 1.00 58.97 90 LEU A O 1
ATOM 742 N N . SER A 1 91 ? 2.341 21.221 -1.858 1.00 65.25 91 SER A N 1
ATOM 743 C CA . SER A 1 91 ? 1.387 21.985 -2.637 1.00 65.25 91 SER A CA 1
ATOM 744 C C . SER A 1 91 ? 2.007 22.256 -4.004 1.00 65.25 91 SER A C 1
ATOM 746 O O . SER A 1 91 ? 3.226 22.387 -4.147 1.00 65.25 91 SER A O 1
ATOM 748 N N . PHE A 1 92 ? 1.173 22.357 -5.035 1.00 63.91 92 PHE A N 1
ATOM 749 C CA . PHE A 1 92 ? 1.627 22.729 -6.376 1.00 63.91 92 PHE A CA 1
ATOM 750 C C . PHE A 1 92 ? 2.510 23.996 -6.351 1.00 63.91 92 PHE A C 1
ATOM 752 O O . PHE A 1 92 ? 3.474 24.104 -7.108 1.00 63.91 92 PHE A O 1
ATOM 759 N N . GLU A 1 93 ? 2.224 24.903 -5.415 1.00 76.06 93 GLU A N 1
ATOM 760 C CA . GLU A 1 93 ? 2.968 26.139 -5.160 1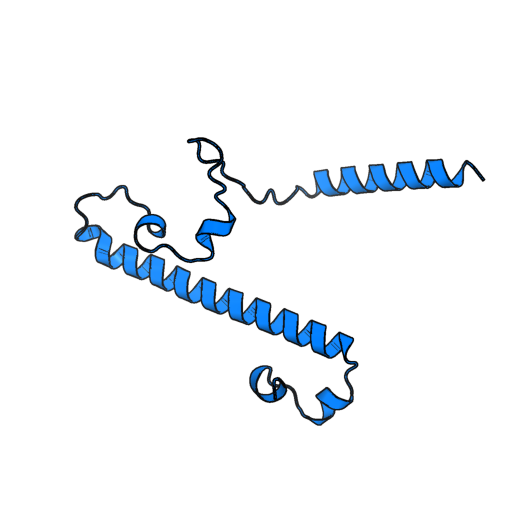.00 76.06 93 GLU A CA 1
ATOM 761 C C . GLU A 1 93 ? 4.416 25.885 -4.702 1.00 76.06 93 GLU A C 1
ATOM 763 O O . GLU A 1 93 ? 5.341 26.537 -5.193 1.00 76.06 93 GLU A O 1
ATOM 768 N N . ASP A 1 94 ? 4.642 24.892 -3.838 1.00 77.00 94 ASP A N 1
ATOM 769 C CA . ASP A 1 94 ? 5.978 24.529 -3.346 1.00 77.00 94 ASP A CA 1
ATOM 770 C C . ASP A 1 94 ? 6.821 23.887 -4.451 1.00 77.00 94 ASP A C 1
ATOM 772 O O . ASP A 1 94 ? 8.035 24.094 -4.558 1.00 77.00 94 ASP A O 1
ATOM 776 N N . MET A 1 95 ? 6.162 23.125 -5.325 1.00 76.31 95 MET A N 1
ATOM 777 C CA . MET A 1 95 ? 6.803 22.529 -6.488 1.00 76.31 95 MET A CA 1
ATOM 778 C C . MET A 1 95 ? 7.227 23.613 -7.487 1.00 76.31 95 MET A C 1
ATOM 780 O O . MET A 1 95 ? 8.361 23.590 -7.964 1.00 76.31 95 MET A O 1
ATOM 784 N N . GLU A 1 96 ? 6.365 24.595 -7.760 1.00 83.38 96 GLU A N 1
ATOM 785 C CA . GLU A 1 96 ? 6.673 25.723 -8.647 1.00 83.38 96 GLU A CA 1
ATOM 786 C C . GLU A 1 96 ? 7.834 26.578 -8.112 1.00 83.38 96 GLU A C 1
ATOM 788 O O . GLU A 1 96 ? 8.701 26.997 -8.884 1.00 83.38 96 GLU A O 1
ATOM 793 N N . ALA A 1 97 ? 7.896 26.793 -6.794 1.00 88.62 97 ALA A N 1
ATOM 794 C CA . ALA A 1 97 ? 9.007 27.492 -6.150 1.00 88.62 97 ALA A CA 1
ATOM 795 C C . ALA A 1 97 ? 10.341 26.763 -6.372 1.00 88.62 97 ALA A C 1
ATOM 797 O O . ALA A 1 97 ? 11.328 27.383 -6.772 1.00 88.62 97 ALA A O 1
ATOM 798 N N . ARG A 1 98 ? 10.349 25.435 -6.211 1.00 87.81 98 ARG A N 1
ATOM 799 C CA . ARG A 1 98 ? 11.542 24.607 -6.416 1.00 87.81 98 ARG A CA 1
ATOM 800 C C . ARG A 1 98 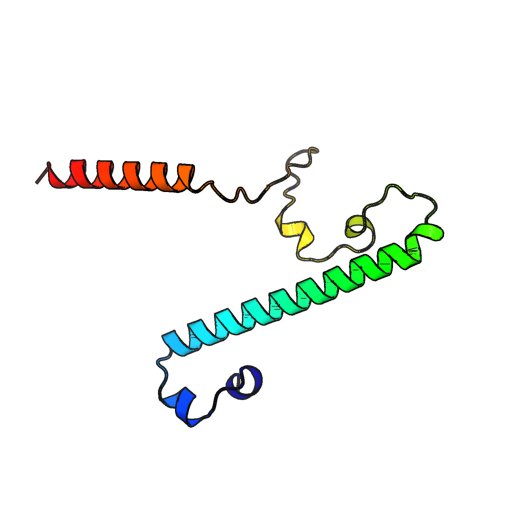? 12.035 24.627 -7.866 1.00 87.81 98 ARG A C 1
ATOM 802 O O . ARG A 1 98 ? 13.238 24.710 -8.096 1.00 87.81 98 ARG A O 1
ATOM 809 N N . TRP A 1 99 ? 11.133 24.572 -8.846 1.00 81.69 99 TRP A N 1
ATOM 810 C CA . TRP A 1 99 ? 11.514 24.637 -10.265 1.00 81.69 99 TRP A CA 1
ATOM 811 C C . TRP A 1 99 ? 12.083 26.006 -10.653 1.00 81.69 99 TRP A C 1
ATOM 813 O O . TRP A 1 99 ? 13.101 26.060 -11.337 1.00 81.69 99 TRP A O 1
ATOM 823 N N . LYS A 1 100 ? 11.509 27.105 -10.143 1.00 87.44 100 LYS A N 1
ATOM 824 C CA . LYS A 1 100 ? 12.063 28.459 -10.344 1.00 87.44 100 LYS A CA 1
ATOM 825 C C . LYS A 1 100 ? 13.472 28.605 -9.772 1.00 87.44 100 LYS A C 1
ATOM 827 O O . LYS A 1 100 ? 14.290 29.335 -10.327 1.00 87.44 100 LYS A O 1
ATOM 832 N N . GLU A 1 101 ? 13.750 27.933 -8.661 1.00 90.06 101 GLU A N 1
ATOM 833 C CA . GLU A 1 101 ? 15.063 27.951 -8.020 1.00 90.06 101 GLU A CA 1
ATOM 834 C C . GLU A 1 101 ? 16.104 27.162 -8.829 1.00 90.06 101 GLU A C 1
ATOM 836 O O . GLU A 1 101 ? 17.216 27.648 -9.034 1.00 90.06 101 GLU A O 1
ATOM 841 N N . ILE A 1 102 ? 15.719 26.004 -9.375 1.00 86.25 102 ILE A N 1
ATOM 842 C CA . ILE A 1 102 ? 16.555 25.211 -10.290 1.00 86.25 102 ILE A CA 1
ATOM 843 C C . ILE A 1 102 ? 16.872 26.004 -11.564 1.00 86.25 102 ILE A C 1
ATOM 845 O O . ILE A 1 102 ? 18.037 26.094 -11.943 1.00 86.25 102 ILE A O 1
ATOM 849 N N . ASP A 1 103 ? 15.875 26.635 -12.187 1.00 85.06 103 ASP A N 1
ATOM 850 C CA . ASP A 1 103 ? 16.080 27.440 -13.401 1.00 85.06 103 ASP A CA 1
ATOM 851 C C . ASP A 1 103 ? 17.034 28.615 -13.156 1.00 85.06 103 ASP A C 1
ATOM 853 O O . ASP A 1 103 ? 17.852 28.963 -14.012 1.00 85.06 103 ASP A O 1
ATOM 857 N N . LYS A 1 104 ? 16.976 29.208 -11.958 1.00 84.75 104 LYS A N 1
ATOM 858 C CA . LYS A 1 104 ? 17.903 30.263 -11.556 1.00 84.75 104 LYS A CA 1
ATOM 859 C C . LYS A 1 104 ? 19.335 29.739 -11.432 1.00 84.75 104 LYS A C 1
ATOM 861 O O . LYS A 1 104 ? 20.242 30.377 -11.959 1.00 84.75 104 LYS A O 1
ATOM 866 N N . MET A 1 105 ? 19.534 28.580 -10.803 1.00 75.88 105 MET A N 1
ATOM 867 C CA . MET A 1 105 ? 20.859 27.957 -10.689 1.00 75.88 105 MET A CA 1
ATOM 868 C C . MET A 1 105 ? 21.451 27.620 -12.062 1.00 75.88 105 MET A C 1
ATOM 870 O O . MET A 1 105 ? 22.606 27.944 -12.322 1.00 75.88 105 MET A O 1
ATOM 874 N N . VAL A 1 106 ? 20.644 27.073 -12.975 1.00 78.69 106 VAL A N 1
ATOM 875 C CA . VAL A 1 106 ? 21.073 26.768 -14.352 1.00 78.69 106 VAL A CA 1
ATOM 876 C C . VAL A 1 106 ? 21.471 28.044 -15.107 1.00 78.69 106 VAL A C 1
ATOM 878 O O . VAL A 1 106 ? 22.487 28.069 -15.796 1.00 78.69 106 VAL A O 1
ATOM 881 N N . SER A 1 107 ? 20.736 29.146 -14.919 1.00 69.12 107 SER A N 1
ATOM 882 C CA . SER A 1 107 ? 21.064 30.432 -15.554 1.00 69.12 107 SER A CA 1
ATOM 883 C C . SER A 1 107 ? 22.363 31.074 -15.046 1.00 69.12 107 SER A C 1
ATOM 885 O O . SER A 1 107 ? 23.007 31.830 -15.774 1.00 69.12 107 SER A O 1
ATOM 887 N N . GLU A 1 108 ? 22.753 30.786 -13.801 1.00 69.44 108 GLU A N 1
ATOM 888 C CA . GLU A 1 108 ? 23.999 31.273 -13.201 1.00 69.44 108 GLU A CA 1
ATOM 889 C C . GLU A 1 108 ? 25.205 30.425 -13.644 1.00 69.44 108 GLU A C 1
ATOM 891 O O . GLU A 1 108 ? 26.298 30.967 -13.818 1.00 69.44 108 GLU A O 1
ATOM 896 N N . GLU A 1 109 ? 25.003 29.131 -13.909 1.00 66.69 109 GLU A N 1
ATOM 897 C CA . GLU A 1 109 ? 26.026 28.223 -14.447 1.00 66.69 109 GLU A CA 1
ATOM 898 C C . GLU A 1 109 ? 26.351 28.504 -15.929 1.00 66.69 109 GLU A C 1
ATOM 900 O O . GLU A 1 109 ? 27.523 28.484 -16.309 1.00 66.69 109 GLU A O 1
ATOM 905 N N . ASP A 1 110 ? 25.358 28.870 -16.749 1.00 56.78 110 ASP A N 1
ATOM 906 C CA . ASP A 1 110 ? 25.548 29.200 -18.176 1.00 56.78 110 ASP A CA 1
ATOM 907 C C . ASP A 1 110 ? 26.176 30.590 -18.424 1.00 56.78 110 ASP A C 1
ATOM 909 O O . ASP A 1 110 ? 26.665 30.875 -19.518 1.00 56.78 110 ASP A O 1
ATOM 913 N N . CYS A 1 111 ? 26.200 31.470 -17.416 1.00 58.62 111 CYS A N 1
ATOM 914 C CA . CYS A 1 111 ? 26.805 32.810 -17.501 1.00 58.62 111 CYS A CA 1
ATOM 915 C C . CYS A 1 111 ? 28.310 32.823 -17.152 1.00 58.62 111 CYS A C 1
ATOM 917 O O . CYS A 1 111 ? 28.959 33.868 -17.243 1.00 58.62 111 CYS A O 1
ATOM 919 N N . GLY A 1 112 ? 28.856 31.682 -16.717 1.00 60.38 112 GLY A N 1
ATOM 920 C CA . GLY A 1 112 ? 30.235 31.526 -16.247 1.00 60.38 112 GLY A CA 1
ATOM 921 C C . GLY A 1 112 ? 31.207 30.845 -17.219 1.00 60.38 112 GLY A C 1
ATOM 922 O O . GLY A 1 112 ? 32.330 30.555 -16.800 1.00 60.38 112 GLY A O 1
ATOM 923 N N . ALA A 1 113 ? 30.812 30.582 -18.472 1.00 46.28 113 ALA A N 1
ATOM 924 C CA . ALA A 1 113 ? 31.648 29.944 -19.501 1.00 46.28 113 ALA A CA 1
ATOM 925 C C . ALA A 1 113 ? 32.062 30.905 -20.628 1.00 46.28 113 ALA A C 1
ATOM 927 O O . ALA A 1 113 ? 31.192 31.645 -21.141 1.00 46.28 113 ALA A O 1
#

pLDDT: mean 81.08, std 17.54, range [39.25, 97.56]

Sequence (113 aa):
MACGRIGLSFDYLYDLTSRQFSNIQDGWNANQELQTKTSWEQTRMLYDAVIRPHLKDKNKSARDLLPFPWDDHGLQICDNEVQICDNEELSFEDMEARWKEIDKMVSEEDCGA

Secondary structure (DSSP, 8-state):
-THHHHT--HHHHHHS-HHHHHHHHHHHHHHHHHHHHHHHHHHHHHHHHHHGGG-S-TT--HHHHS--TTTGGG----TTS----------HHHHHHHHHHHHHHHHHHTT--

Organism: NCBI:txid703342

Foldseek 3Di:
DCCVVLVHDPVVVVVDDPVRVVVSSVVSVVVVVVVVVVVVVVVLVVVCVVCCVVDPDNPDDSCNVPPDPVVCVQFDPDDPDTDGPDPPPPPPVNVVVVVVVVVVVVVVVVVPD

Radius of gyration: 23.31 Å; chains: 1; bounding box: 52×50×56 Å